Protein AF-A0A973ZAW5-F1 (afdb_monomer_lite)

pLDDT: mean 88.22, std 13.91, range [48.22, 98.62]

Radius of gyration: 17.39 Å; chains: 1; bounding box: 37×25×49 Å

Sequence (132 aa):
LMGYPVLVSGDGSCLKLNVGLPYGLSPATTQWLGTVATHLAKEMGNAVTDAKAKGIDAKFANPIAKFNGKGICGDPESIHGIVTDLVNSDKPAVDFPLLKDYGLSAQSFHPKIAGARLYADVLEASLNGWAP

Foldseek 3Di:
DEADALQDAAQFPVQADPPVDRDGGGSVNSVVSNVVRVVRLVVQQVVQVVCVVVVHDDWYQYLHVLCHQQHHVRVVPFAAAFDQDEDPVCPVVDDDPVPVPTRGHPSHSGTDPNNVVSSVVSVCVRCVPPDD

Secondary structure (DSSP, 8-state):
-B----SBSTT-GGG---SSS--S--HHHHHHHHHHHHHHHHHHHHHHHHHHHTT-----B--TTTTTTTSBT-TT--B-----S--GGG-S----TTSTT-PPPTTTTSB-HHHHHHHHHHHHHHHTT---

Structure (mmCIF, N/CA/C/O backbone):
data_AF-A0A973ZAW5-F1
#
_entry.id   AF-A0A973ZAW5-F1
#
loop_
_atom_site.group_PDB
_atom_site.id
_atom_site.type_symbol
_atom_site.label_atom_id
_atom_site.label_alt_id
_atom_site.label_comp_id
_atom_site.label_asym_id
_atom_site.label_entity_id
_atom_site.label_seq_id
_atom_site.pdbx_PDB_ins_code
_atom_site.Cartn_x
_atom_site.Cartn_y
_atom_site.Cartn_z
_atom_site.occupancy
_atom_site.B_iso_or_equiv
_atom_site.auth_seq_id
_atom_site.auth_comp_id
_atom_site.auth_asym_id
_atom_site.auth_atom_id
_atom_site.pdbx_PDB_model_num
ATOM 1 N N . LEU A 1 1 ? -11.762 0.251 8.066 1.00 96.38 1 LEU A N 1
ATOM 2 C CA . LEU A 1 1 ? -10.996 0.996 7.041 1.00 96.38 1 LEU A CA 1
ATOM 3 C C . LEU A 1 1 ? -9.770 0.184 6.641 1.00 96.38 1 LEU A C 1
ATOM 5 O O . LEU A 1 1 ? -8.953 -0.102 7.508 1.00 96.38 1 LEU A O 1
ATOM 9 N N . MET A 1 2 ? -9.660 -0.214 5.373 1.00 98.06 2 MET A N 1
ATOM 10 C CA . MET A 1 2 ? -8.470 -0.894 4.844 1.00 98.06 2 MET A CA 1
ATOM 11 C C . MET A 1 2 ? -7.453 0.140 4.357 1.00 98.06 2 MET A C 1
ATOM 13 O O . MET A 1 2 ? -7.842 1.068 3.655 1.00 98.06 2 MET A O 1
ATOM 17 N N . GLY A 1 3 ? -6.189 -0.000 4.758 1.00 97.44 3 GLY A N 1
ATOM 18 C CA . GLY A 1 3 ? -5.083 0.857 4.327 1.00 97.44 3 GLY A CA 1
ATOM 19 C C . GLY A 1 3 ? -4.489 0.460 2.977 1.00 97.44 3 GLY A C 1
ATOM 20 O O . GLY A 1 3 ? -4.963 -0.466 2.326 1.00 97.44 3 GLY A O 1
ATOM 21 N N . TYR A 1 4 ? -3.400 1.130 2.599 1.00 96.44 4 TYR A N 1
ATOM 22 C CA . TYR A 1 4 ? -2.615 0.833 1.398 1.00 96.44 4 TYR A CA 1
ATOM 23 C C . TYR A 1 4 ? -1.206 0.351 1.777 1.00 96.44 4 TYR A C 1
ATOM 25 O O . TYR A 1 4 ? -0.639 0.845 2.755 1.00 96.44 4 TYR A O 1
ATOM 33 N N . PRO A 1 5 ? -0.627 -0.617 1.048 1.00 97.31 5 PRO A N 1
ATOM 34 C CA . PRO A 1 5 ? 0.740 -1.058 1.251 1.00 97.31 5 PRO A CA 1
ATOM 35 C C . PRO A 1 5 ? 1.724 -0.068 0.623 1.00 97.31 5 PRO A C 1
ATOM 37 O O . PRO A 1 5 ? 1.355 0.802 -0.166 1.00 97.31 5 PRO A O 1
ATOM 40 N N . VAL A 1 6 ? 3.010 -0.253 0.915 1.00 96.81 6 VAL A N 1
ATOM 41 C CA . VAL A 1 6 ? 4.065 0.329 0.082 1.00 96.81 6 VAL A CA 1
ATOM 42 C C . VAL A 1 6 ? 4.019 -0.373 -1.277 1.00 96.81 6 VAL A C 1
ATOM 44 O O . VAL A 1 6 ? 4.159 -1.593 -1.347 1.00 96.81 6 VAL A O 1
ATOM 47 N N . LEU A 1 7 ? 3.771 0.391 -2.345 1.00 94.88 7 LEU A N 1
ATOM 48 C CA . LEU A 1 7 ? 3.494 -0.173 -3.668 1.00 94.88 7 LEU A CA 1
ATOM 49 C C . LEU A 1 7 ? 4.703 -0.869 -4.288 1.00 94.88 7 LEU A C 1
ATOM 51 O O . LEU A 1 7 ? 4.5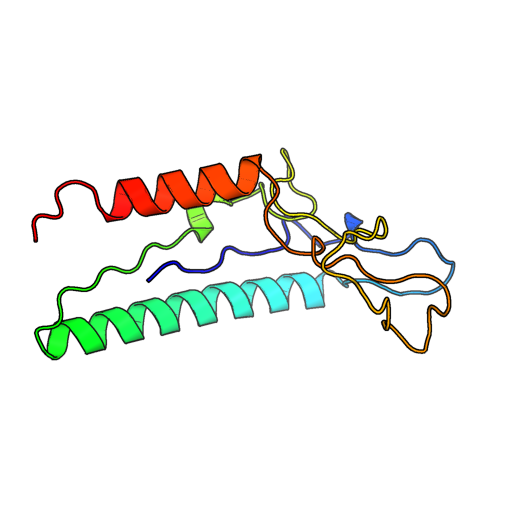35 -1.916 -4.897 1.00 94.88 7 LEU A O 1
ATOM 55 N N . VAL A 1 8 ? 5.901 -0.304 -4.148 1.00 95.88 8 VAL A N 1
ATOM 56 C CA . VAL A 1 8 ? 7.114 -0.787 -4.819 1.00 95.88 8 VAL A CA 1
ATOM 57 C C . VAL A 1 8 ? 8.046 -1.437 -3.804 1.00 95.88 8 VAL A C 1
ATOM 59 O O . VAL A 1 8 ? 8.381 -0.844 -2.782 1.00 95.88 8 VAL A O 1
ATOM 62 N N . SER A 1 9 ? 8.471 -2.659 -4.099 1.00 94.69 9 SER A N 1
ATOM 63 C CA . SER A 1 9 ? 9.537 -3.352 -3.381 1.00 94.69 9 SER A CA 1
ATOM 64 C C . SER A 1 9 ? 10.884 -2.965 -3.994 1.00 94.69 9 SER A C 1
ATOM 66 O O . SER A 1 9 ? 11.049 -2.984 -5.212 1.00 94.69 9 SER A O 1
ATOM 68 N N . GLY A 1 10 ? 11.857 -2.603 -3.158 1.00 89.00 10 GLY A N 1
ATOM 69 C CA . GLY A 1 10 ? 13.184 -2.193 -3.627 1.00 89.00 10 GLY A CA 1
ATOM 70 C C . GLY A 1 10 ? 13.211 -0.788 -4.239 1.00 89.00 10 GLY A C 1
ATOM 71 O O . GLY A 1 10 ? 12.549 0.124 -3.751 1.00 89.00 10 GLY A O 1
ATOM 72 N N . ASP A 1 11 ? 14.020 -0.602 -5.285 1.00 88.38 11 ASP A N 1
ATOM 73 C CA . ASP A 1 11 ? 14.312 0.709 -5.884 1.00 88.38 11 ASP A CA 1
ATOM 74 C C . ASP A 1 11 ? 13.411 1.079 -7.077 1.00 88.38 11 ASP A C 1
ATOM 76 O O . ASP A 1 11 ? 13.516 2.183 -7.616 1.00 88.38 11 ASP A O 1
ATOM 80 N N . GLY A 1 12 ? 12.502 0.185 -7.481 1.00 87.38 12 GLY A N 1
ATOM 81 C CA . GLY A 1 12 ? 11.601 0.395 -8.617 1.00 87.38 12 GLY A CA 1
ATOM 82 C C . GLY A 1 12 ? 12.264 0.239 -9.985 1.00 87.38 12 GLY A C 1
ATOM 83 O O . GLY A 1 12 ? 11.677 0.628 -10.993 1.00 87.38 12 GLY A O 1
ATOM 84 N N . SER A 1 13 ? 13.465 -0.343 -10.053 1.00 85.25 13 SER A N 1
ATOM 85 C CA . SER A 1 13 ? 14.181 -0.588 -11.312 1.00 85.25 13 SER A CA 1
ATOM 86 C C . SER A 1 13 ? 13.380 -1.399 -12.335 1.00 85.25 13 SER A C 1
ATOM 88 O O . SER A 1 13 ? 13.527 -1.144 -13.530 1.00 85.25 13 SER A O 1
ATOM 90 N N . CYS A 1 14 ? 12.485 -2.295 -11.899 1.00 86.25 14 CYS A N 1
ATOM 91 C CA . CYS A 1 14 ? 11.625 -3.066 -12.805 1.00 86.25 14 CYS A CA 1
ATOM 92 C C . CYS A 1 14 ? 10.566 -2.218 -13.538 1.00 86.25 14 CYS A C 1
ATOM 94 O O . CYS A 1 14 ? 10.002 -2.668 -14.530 1.00 86.25 14 CYS A O 1
ATOM 96 N N . LEU A 1 15 ? 10.307 -0.988 -13.078 1.00 86.25 15 LEU A N 1
ATOM 97 C CA . LEU A 1 15 ? 9.363 -0.043 -13.689 1.00 86.25 15 LEU A CA 1
ATOM 98 C C . LEU A 1 15 ? 10.032 0.920 -14.682 1.00 86.25 15 LEU A C 1
ATOM 100 O O . LEU A 1 15 ? 9.394 1.860 -15.159 1.00 86.25 15 LEU A O 1
ATOM 104 N N . LYS A 1 16 ? 11.321 0.730 -14.978 1.00 80.88 16 LYS A N 1
ATOM 105 C CA . LYS A 1 16 ? 12.018 1.505 -16.008 1.00 80.88 16 LYS A CA 1
ATOM 106 C C . LYS A 1 16 ? 11.624 0.983 -17.386 1.00 80.88 16 LYS A C 1
ATOM 108 O O . LYS A 1 16 ? 11.788 -0.198 -17.682 1.00 80.88 16 LYS A O 1
ATOM 113 N N . LEU A 1 17 ? 11.123 1.871 -18.239 1.00 71.25 17 LEU A N 1
ATOM 114 C CA . LEU A 1 17 ? 10.790 1.534 -19.617 1.00 71.25 17 LEU A CA 1
ATOM 115 C C . LEU A 1 17 ? 12.073 1.541 -20.457 1.00 71.25 17 LEU A C 1
ATOM 117 O O . LEU A 1 17 ? 12.711 2.579 -20.624 1.00 71.25 17 LEU A O 1
ATOM 121 N N . ASN A 1 18 ? 12.442 0.391 -21.026 1.00 59.00 18 ASN A N 1
ATOM 122 C CA . ASN A 1 18 ? 13.606 0.242 -21.910 1.00 59.00 18 ASN A CA 1
ATOM 123 C C . ASN A 1 18 ? 13.324 0.759 -23.335 1.00 59.00 18 ASN A C 1
ATOM 125 O O . ASN A 1 18 ? 13.538 0.057 -24.318 1.00 59.00 18 ASN A O 1
ATOM 129 N N . VAL A 1 19 ? 12.835 1.994 -23.458 1.00 56.56 19 VAL A N 1
ATOM 130 C CA . VAL A 1 19 ? 12.516 2.642 -24.747 1.00 56.56 19 VAL A CA 1
ATOM 131 C C . VAL A 1 19 ? 13.547 3.706 -25.143 1.00 56.56 19 VAL A C 1
ATOM 133 O O . VAL A 1 19 ? 13.230 4.664 -25.839 1.00 56.56 19 VAL A O 1
ATOM 136 N N . GLY A 1 20 ? 14.794 3.578 -24.672 1.00 48.22 20 GLY A N 1
ATOM 137 C CA . GLY A 1 20 ? 15.876 4.524 -24.989 1.00 48.22 20 GLY A CA 1
ATOM 138 C C . GLY A 1 20 ? 15.699 5.929 -24.393 1.00 48.22 20 GLY A C 1
ATOM 139 O O . GLY A 1 20 ? 16.469 6.831 -24.712 1.00 48.22 20 GLY A O 1
ATOM 140 N N . LEU A 1 21 ? 14.709 6.117 -23.517 1.00 51.72 21 LEU A N 1
ATOM 141 C CA . LEU A 1 21 ? 14.396 7.363 -22.817 1.00 51.72 21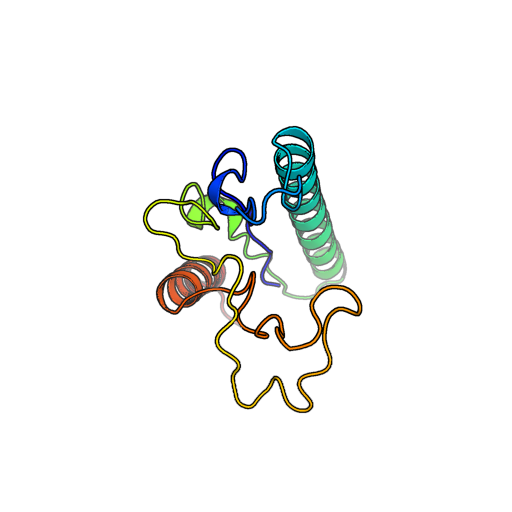 LEU A CA 1
ATOM 142 C C . LEU A 1 21 ? 14.300 7.075 -21.308 1.00 51.72 21 LEU A C 1
ATOM 144 O O . LEU A 1 21 ? 13.892 5.975 -20.936 1.00 51.72 21 LEU A O 1
ATOM 148 N N . PRO A 1 22 ? 14.664 8.019 -20.419 1.00 60.56 22 PRO A N 1
ATOM 149 C CA . PRO A 1 22 ? 14.708 7.798 -18.970 1.00 60.56 22 PRO A CA 1
ATOM 150 C C . PRO A 1 22 ? 13.305 7.818 -18.324 1.00 60.56 22 PRO A C 1
ATOM 152 O O . PRO A 1 22 ? 13.085 8.505 -17.329 1.00 60.56 22 PRO A O 1
ATOM 155 N N . TYR A 1 23 ? 12.336 7.097 -18.891 1.00 70.19 23 TYR A N 1
ATOM 156 C CA . TYR A 1 23 ? 10.979 7.003 -18.355 1.00 70.19 23 TYR A CA 1
ATOM 157 C C . TYR A 1 23 ? 10.866 5.865 -17.336 1.00 70.19 23 TYR A C 1
ATOM 159 O O . TYR A 1 23 ? 11.267 4.730 -17.592 1.00 70.19 23 TYR A O 1
ATOM 167 N N . GLY A 1 24 ? 10.309 6.177 -16.167 1.00 75.69 24 GLY A N 1
ATOM 168 C CA . GLY A 1 24 ? 10.136 5.244 -15.055 1.00 75.69 24 GLY A CA 1
ATOM 169 C C . GLY A 1 24 ? 10.424 5.906 -13.710 1.00 75.69 24 GLY A C 1
ATOM 170 O O . GLY A 1 24 ? 10.579 7.126 -13.621 1.00 75.69 24 GLY A O 1
ATOM 171 N N . LEU A 1 25 ? 10.502 5.101 -12.650 1.00 83.62 25 LEU A N 1
ATOM 172 C CA . LEU A 1 25 ? 10.820 5.592 -11.310 1.00 83.62 25 LEU A CA 1
ATOM 173 C C . LEU A 1 25 ? 12.333 5.605 -11.067 1.00 83.62 25 LEU A C 1
ATOM 175 O O . LEU A 1 25 ? 13.041 4.624 -11.309 1.00 83.62 25 LEU A O 1
ATOM 179 N N . SER A 1 26 ? 12.831 6.733 -10.560 1.00 86.94 26 SER A N 1
ATOM 180 C CA . SER A 1 26 ? 14.169 6.798 -9.972 1.00 86.94 26 SER A CA 1
ATOM 181 C C . SER A 1 26 ? 14.156 6.191 -8.561 1.00 86.94 26 SER A C 1
ATOM 183 O O . SER A 1 26 ? 13.114 6.253 -7.903 1.00 86.94 26 SER A O 1
ATOM 185 N N . PRO A 1 27 ? 15.293 5.698 -8.033 1.00 88.25 27 PRO A N 1
ATOM 186 C CA . PRO A 1 27 ? 15.364 5.218 -6.650 1.00 88.25 27 PRO A CA 1
ATOM 187 C C . PRO A 1 27 ? 14.880 6.252 -5.622 1.00 88.25 27 PRO A C 1
ATOM 189 O O . PRO A 1 27 ? 14.171 5.906 -4.680 1.00 88.25 27 PRO A O 1
ATOM 192 N N . ALA A 1 28 ? 15.194 7.535 -5.837 1.00 90.38 28 ALA A N 1
ATOM 193 C CA . ALA A 1 28 ? 14.743 8.624 -4.972 1.00 90.38 28 ALA A CA 1
ATOM 194 C C . ALA A 1 28 ? 13.216 8.811 -5.025 1.00 90.38 28 ALA A C 1
ATOM 196 O O . ALA A 1 28 ? 12.575 8.978 -3.989 1.00 90.38 28 ALA A O 1
ATOM 197 N N . THR A 1 29 ? 12.618 8.735 -6.218 1.00 90.75 29 THR A N 1
ATOM 198 C CA . THR A 1 29 ? 11.158 8.793 -6.386 1.00 90.75 29 THR A CA 1
ATOM 199 C C . THR A 1 29 ? 10.484 7.584 -5.742 1.00 90.75 29 THR A C 1
ATOM 201 O O . THR A 1 29 ? 9.477 7.749 -5.062 1.00 90.75 29 THR A O 1
ATOM 204 N N . THR A 1 30 ? 11.051 6.385 -5.897 1.00 92.50 30 THR A N 1
ATOM 205 C CA . THR A 1 30 ? 10.550 5.163 -5.253 1.00 92.50 30 THR A CA 1
ATOM 206 C C . THR A 1 30 ? 10.583 5.281 -3.731 1.00 92.50 30 THR A C 1
ATOM 208 O O . THR A 1 30 ? 9.591 4.986 -3.064 1.00 92.50 30 THR A O 1
ATOM 211 N N . GLN A 1 31 ? 11.687 5.782 -3.170 1.00 93.06 31 GLN A N 1
ATOM 212 C CA . GLN A 1 31 ? 11.804 6.018 -1.732 1.00 93.06 31 GLN A CA 1
ATOM 213 C C . GLN A 1 31 ? 10.767 7.037 -1.245 1.00 93.06 31 GLN A C 1
ATOM 215 O O . GLN A 1 31 ? 10.102 6.798 -0.237 1.00 93.06 31 GLN A O 1
ATOM 220 N N . TRP A 1 32 ? 10.591 8.142 -1.973 1.00 95.06 32 TRP A N 1
ATOM 221 C CA . TRP A 1 32 ? 9.568 9.141 -1.667 1.00 95.06 32 TRP A CA 1
ATOM 222 C C . TRP A 1 32 ? 8.144 8.563 -1.732 1.00 95.06 32 TRP A C 1
ATOM 224 O O . TRP A 1 32 ? 7.359 8.779 -0.815 1.00 95.06 32 TRP A O 1
ATOM 234 N N . LEU A 1 33 ? 7.808 7.749 -2.736 1.00 94.69 33 LEU A N 1
ATOM 235 C CA . LEU A 1 33 ? 6.508 7.062 -2.790 1.00 94.69 33 LEU A CA 1
ATOM 236 C C . LEU A 1 33 ? 6.288 6.149 -1.571 1.00 94.69 33 LEU A C 1
ATOM 238 O O . LEU A 1 33 ? 5.177 6.071 -1.043 1.00 94.69 33 LEU A O 1
ATOM 242 N N . GLY A 1 34 ? 7.348 5.507 -1.073 1.00 95.19 34 GLY A N 1
ATOM 243 C CA . GLY A 1 34 ? 7.308 4.753 0.181 1.00 95.19 34 GLY A CA 1
AT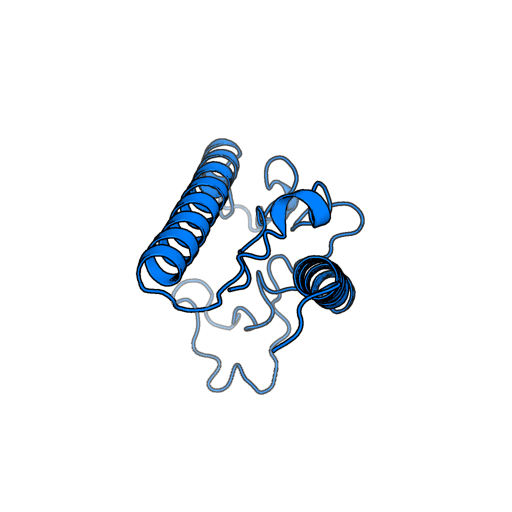OM 244 C C . GLY A 1 34 ? 6.965 5.619 1.400 1.00 95.19 34 GLY A C 1
ATOM 245 O O . GLY A 1 34 ? 6.187 5.195 2.263 1.00 95.19 34 GLY A O 1
ATOM 246 N N . THR A 1 35 ? 7.472 6.856 1.473 1.00 96.06 35 THR A N 1
ATOM 247 C CA . THR A 1 35 ? 7.116 7.776 2.569 1.00 96.06 35 THR A CA 1
ATOM 248 C C . THR A 1 35 ? 5.674 8.265 2.455 1.00 96.06 35 THR A C 1
ATOM 250 O O . THR A 1 35 ? 4.984 8.352 3.468 1.00 96.06 35 THR A O 1
ATOM 253 N N . VAL A 1 36 ? 5.171 8.485 1.237 1.00 96.75 36 VAL A N 1
ATOM 254 C CA . VAL A 1 36 ? 3.757 8.820 1.002 1.00 96.75 36 VAL A CA 1
ATOM 255 C C . VAL A 1 36 ? 2.839 7.693 1.486 1.00 96.75 36 VAL A C 1
ATOM 257 O O . VAL A 1 36 ? 1.865 7.966 2.184 1.00 96.75 36 VAL A O 1
ATOM 260 N N . ALA A 1 37 ? 3.165 6.430 1.196 1.00 96.06 37 ALA A N 1
ATOM 261 C CA . ALA A 1 37 ? 2.367 5.285 1.645 1.00 96.06 37 ALA A CA 1
ATOM 262 C C . ALA A 1 37 ? 2.307 5.172 3.180 1.00 96.06 37 ALA A C 1
ATOM 264 O O . ALA A 1 37 ? 1.238 4.956 3.754 1.00 96.06 37 ALA A O 1
ATOM 265 N N . THR A 1 38 ? 3.441 5.360 3.861 1.00 96.81 38 THR A N 1
ATOM 266 C CA . THR A 1 38 ? 3.487 5.316 5.334 1.00 96.81 38 THR A CA 1
ATOM 267 C C . THR A 1 38 ? 2.783 6.513 5.975 1.00 96.81 38 THR A C 1
ATOM 269 O O . THR A 1 38 ? 2.088 6.341 6.979 1.00 96.81 38 THR A O 1
ATOM 272 N N . HIS A 1 39 ? 2.886 7.705 5.378 1.00 98.19 39 HIS A N 1
ATOM 273 C CA . HIS A 1 39 ? 2.129 8.879 5.808 1.00 98.19 39 HIS A CA 1
ATOM 274 C C . HIS A 1 39 ? 0.618 8.668 5.640 1.00 98.19 39 HIS A C 1
ATOM 276 O O . HIS A 1 39 ? -0.133 8.867 6.591 1.00 98.19 39 HIS A O 1
ATOM 282 N N . LEU A 1 40 ? 0.171 8.170 4.483 1.00 98.00 40 LEU A N 1
ATOM 283 C CA . LEU A 1 40 ? -1.238 7.860 4.240 1.00 98.00 40 LEU A CA 1
ATOM 284 C C . LEU A 1 40 ? -1.775 6.833 5.246 1.00 98.00 40 LEU A C 1
ATOM 286 O O . LEU A 1 40 ? -2.842 7.036 5.821 1.00 98.00 40 LEU A O 1
ATOM 290 N N . ALA A 1 41 ? -1.028 5.758 5.515 1.00 98.12 41 ALA A N 1
ATOM 291 C CA . ALA A 1 41 ? -1.431 4.762 6.505 1.00 98.12 41 ALA A CA 1
ATOM 292 C C . ALA A 1 41 ? -1.585 5.364 7.912 1.00 98.12 41 ALA A C 1
ATOM 294 O O . ALA A 1 41 ? -2.518 5.003 8.633 1.00 98.12 41 ALA A O 1
ATOM 295 N N . LYS A 1 42 ? -0.710 6.305 8.291 1.00 98.44 42 LYS A N 1
ATOM 296 C CA . LYS A 1 42 ? -0.827 7.045 9.552 1.00 98.44 42 LYS A CA 1
ATOM 297 C C . LYS A 1 42 ? -2.125 7.852 9.598 1.00 98.44 42 LYS A C 1
ATOM 299 O O . LYS A 1 42 ? -2.886 7.699 10.548 1.00 98.44 42 LYS A O 1
ATOM 304 N N . GLU A 1 43 ? -2.409 8.649 8.572 1.00 98.62 43 GLU A N 1
ATOM 305 C CA . GLU A 1 43 ? -3.611 9.493 8.555 1.00 98.62 43 GLU A CA 1
ATOM 306 C C . GLU A 1 43 ? -4.910 8.673 8.501 1.00 98.62 43 GLU A C 1
ATOM 308 O O . GLU A 1 43 ? -5.889 9.007 9.166 1.00 98.62 43 GLU A O 1
ATOM 313 N N . MET A 1 44 ? -4.914 7.530 7.810 1.00 98.62 44 MET A N 1
ATOM 314 C CA . MET A 1 44 ? -6.043 6.591 7.841 1.00 98.62 44 MET A CA 1
ATOM 315 C C . MET A 1 44 ? -6.258 5.983 9.237 1.00 98.62 44 MET A C 1
ATOM 317 O O . MET A 1 44 ? -7.398 5.831 9.682 1.00 98.62 44 MET A O 1
ATOM 321 N N . GLY A 1 45 ? -5.177 5.659 9.953 1.00 98.50 45 GLY A N 1
ATOM 322 C CA . GLY A 1 45 ? -5.241 5.227 11.350 1.00 98.50 45 GLY A CA 1
ATOM 323 C C . GLY A 1 45 ? -5.767 6.320 12.289 1.00 98.50 45 GLY A C 1
ATOM 324 O O . GLY A 1 45 ? -6.597 6.036 13.159 1.00 98.50 45 GLY A O 1
ATOM 325 N N . ASN A 1 46 ? -5.349 7.572 12.077 1.00 98.62 46 ASN A N 1
ATOM 326 C CA . ASN A 1 46 ? -5.853 8.733 12.817 1.00 98.62 46 ASN A CA 1
ATOM 327 C C . ASN A 1 46 ? -7.360 8.912 12.591 1.00 98.62 46 ASN A C 1
ATOM 329 O O . ASN A 1 46 ? -8.108 9.016 13.556 1.00 98.62 46 ASN A O 1
ATOM 333 N N . ALA A 1 47 ? -7.829 8.820 11.344 1.00 98.62 47 ALA A N 1
ATOM 334 C CA . ALA A 1 47 ? -9.252 8.933 11.024 1.00 98.62 47 ALA A CA 1
ATOM 335 C C . ALA A 1 47 ? -10.113 7.870 11.734 1.00 98.62 47 ALA A C 1
ATOM 337 O O . ALA A 1 47 ? -11.212 8.163 12.207 1.00 98.62 47 ALA A O 1
ATOM 338 N N . VAL A 1 48 ? -9.616 6.632 11.857 1.00 98.25 48 VAL A N 1
ATOM 339 C CA . VAL A 1 48 ? -10.290 5.596 12.660 1.00 98.25 48 VAL A CA 1
ATOM 340 C C . VAL A 1 48 ? -10.273 5.950 14.145 1.00 98.25 48 VAL A C 1
ATOM 342 O O . VAL A 1 48 ? -11.281 5.762 14.821 1.00 98.25 48 VAL A O 1
ATOM 345 N N . THR A 1 49 ? -9.163 6.476 14.660 1.00 98.38 49 THR A N 1
ATOM 346 C CA . THR A 1 49 ? -9.064 6.925 16.058 1.00 98.38 49 THR A CA 1
ATOM 347 C C . THR A 1 49 ? -10.086 8.024 16.362 1.00 98.38 49 THR A C 1
ATOM 349 O O . THR A 1 49 ? -10.810 7.924 17.353 1.00 98.38 49 THR A O 1
ATOM 352 N N . ASP A 1 50 ? -10.228 9.005 15.470 1.00 98.56 50 ASP A N 1
ATOM 353 C CA . ASP A 1 50 ? -11.214 10.083 15.588 1.00 98.56 50 ASP A CA 1
ATOM 354 C C . ASP A 1 50 ? -12.655 9.562 15.540 1.00 98.56 50 ASP A C 1
ATOM 356 O O . ASP A 1 50 ? -13.520 10.034 16.282 1.00 98.56 50 ASP A O 1
ATOM 360 N N . ALA A 1 51 ? -12.933 8.567 14.690 1.00 98.31 51 ALA A N 1
ATOM 361 C CA . ALA A 1 51 ? -14.238 7.914 14.642 1.00 98.31 51 ALA A CA 1
ATOM 362 C C . ALA A 1 51 ? -14.560 7.218 15.976 1.00 98.31 51 ALA A C 1
ATOM 364 O O . ALA A 1 51 ? -15.644 7.412 16.532 1.00 98.31 51 ALA A O 1
ATOM 365 N N . LYS A 1 52 ? -13.594 6.488 16.544 1.00 97.31 52 LYS A N 1
ATOM 366 C CA . LYS A 1 52 ? -13.750 5.819 17.845 1.00 97.31 52 LYS A CA 1
ATOM 367 C C . LYS A 1 52 ? -13.964 6.810 18.985 1.00 97.31 52 LYS A C 1
ATOM 369 O O . LYS A 1 52 ? -14.789 6.553 19.857 1.00 97.31 52 LYS A O 1
ATOM 374 N N . ALA A 1 53 ? -13.299 7.966 18.954 1.00 98.19 53 ALA A N 1
ATOM 375 C CA . ALA A 1 53 ? -13.521 9.040 19.925 1.00 98.19 53 ALA A CA 1
ATOM 376 C C . ALA A 1 53 ? -14.959 9.599 19.889 1.00 98.19 53 ALA A C 1
ATOM 378 O O . ALA A 1 53 ? -15.434 10.144 20.882 1.00 98.19 53 ALA A O 1
ATOM 379 N N . LYS A 1 54 ? -15.674 9.423 18.770 1.00 98.19 54 LYS A N 1
ATOM 380 C CA . LYS A 1 54 ? -17.095 9.772 18.601 1.00 98.19 54 LYS A CA 1
ATOM 381 C C . LYS A 1 54 ? -18.049 8.606 18.895 1.00 98.19 54 LYS A C 1
ATOM 383 O O . LYS A 1 54 ? -19.229 8.695 18.571 1.00 98.19 54 LYS A O 1
ATOM 388 N N . GLY A 1 55 ? -17.552 7.512 19.475 1.00 97.56 55 GLY A N 1
ATOM 389 C CA . GLY A 1 55 ? -18.345 6.317 19.773 1.00 97.56 55 GLY A CA 1
ATOM 390 C C . GLY A 1 55 ? -18.668 5.450 18.554 1.00 97.56 55 GLY A C 1
ATOM 391 O O . GLY A 1 55 ? -19.510 4.564 18.656 1.00 97.56 55 GLY A O 1
ATOM 392 N N . ILE A 1 56 ? -18.025 5.685 17.404 1.00 96.88 56 ILE A N 1
ATOM 393 C CA . ILE A 1 56 ? -18.200 4.851 16.210 1.00 96.88 56 ILE A CA 1
ATOM 394 C C . ILE A 1 56 ? -17.283 3.639 16.328 1.00 96.88 56 ILE A C 1
ATOM 396 O O . ILE A 1 56 ? -16.067 3.778 16.480 1.00 96.88 56 ILE A O 1
ATOM 400 N N . ASP A 1 57 ? -17.856 2.447 16.204 1.00 95.44 57 ASP A N 1
ATOM 401 C CA . ASP A 1 57 ? -17.069 1.225 16.172 1.00 95.44 57 ASP A CA 1
ATOM 402 C C . ASP A 1 57 ? -16.345 1.080 14.825 1.00 95.44 57 ASP A C 1
ATOM 404 O O . ASP A 1 57 ? -16.939 0.811 13.779 1.00 95.44 57 ASP A O 1
ATOM 408 N N . ALA A 1 58 ? -15.038 1.327 14.842 1.00 95.62 58 ALA A N 1
ATOM 409 C CA . ALA A 1 58 ? -14.195 1.313 13.660 1.00 95.62 58 ALA A CA 1
ATOM 410 C C . ALA A 1 58 ? -12.828 0.683 13.953 1.00 95.62 58 ALA A C 1
ATOM 412 O O . ALA A 1 58 ? -12.233 0.862 15.020 1.00 95.62 58 ALA A O 1
ATOM 413 N N . LYS A 1 59 ? -12.284 -0.010 12.946 1.00 96.19 59 LYS A N 1
ATOM 414 C CA . LYS A 1 59 ? -10.923 -0.562 12.950 1.00 96.19 59 LYS A CA 1
ATOM 415 C C . LYS A 1 59 ? -10.146 -0.147 11.705 1.00 96.19 59 LYS A C 1
ATOM 417 O O . LYS A 1 59 ? -10.710 -0.039 10.610 1.00 96.19 59 LYS A O 1
ATOM 422 N N . PHE A 1 60 ? -8.843 0.055 11.875 1.00 97.69 60 PHE A N 1
ATOM 423 C CA . PHE A 1 60 ? -7.898 0.257 10.783 1.00 97.69 60 PHE A CA 1
ATOM 424 C C . PHE A 1 60 ? -7.152 -1.050 10.520 1.00 97.69 60 PHE A C 1
ATOM 426 O O . PHE A 1 60 ? -6.574 -1.625 11.438 1.00 97.69 60 PHE A O 1
ATOM 433 N N . ALA A 1 61 ? -7.179 -1.506 9.273 1.00 98.25 61 ALA A N 1
ATOM 434 C CA . ALA A 1 61 ? -6.494 -2.703 8.816 1.00 98.25 61 ALA A CA 1
ATOM 435 C C . ALA A 1 61 ? -5.293 -2.262 7.968 1.00 98.25 61 ALA A C 1
ATOM 437 O O . ALA A 1 61 ? -5.471 -1.768 6.857 1.00 98.25 61 ALA A O 1
ATOM 438 N N . ASN A 1 62 ? -4.077 -2.365 8.514 1.00 98.06 62 ASN A N 1
ATOM 439 C CA . ASN A 1 62 ? -2.859 -1.880 7.858 1.00 98.06 62 ASN A CA 1
ATOM 440 C C . ASN A 1 62 ? -2.160 -3.010 7.077 1.00 98.06 62 ASN A C 1
ATOM 442 O O . ASN A 1 62 ? -1.605 -3.916 7.704 1.00 98.06 62 ASN A O 1
ATOM 446 N N . PRO A 1 63 ? -2.121 -2.965 5.733 1.00 98.19 63 PRO A N 1
ATOM 447 C CA . PRO A 1 63 ? -1.544 -4.042 4.935 1.00 98.19 63 PRO A CA 1
ATOM 448 C C . PRO A 1 63 ? -0.022 -3.954 4.758 1.00 98.19 63 PRO A C 1
ATOM 450 O O . PRO A 1 63 ? 0.562 -4.910 4.249 1.00 98.19 63 PRO A O 1
ATOM 453 N N . ILE A 1 64 ? 0.643 -2.860 5.164 1.00 97.88 64 ILE A N 1
ATOM 454 C CA . ILE A 1 64 ? 2.071 -2.616 4.868 1.00 97.88 64 ILE A CA 1
ATOM 455 C C . ILE A 1 64 ? 2.949 -3.812 5.253 1.00 97.88 64 ILE A C 1
ATOM 457 O O . ILE A 1 64 ? 3.732 -4.289 4.435 1.00 97.88 64 ILE A O 1
ATOM 461 N N . ALA A 1 65 ? 2.788 -4.340 6.469 1.00 97.38 65 ALA A N 1
ATOM 462 C CA . ALA A 1 65 ? 3.602 -5.457 6.945 1.00 97.38 65 ALA A CA 1
ATOM 463 C C . ALA A 1 65 ? 3.383 -6.739 6.124 1.00 97.38 65 ALA A C 1
ATOM 465 O O . ALA A 1 65 ? 4.333 -7.464 5.836 1.00 97.38 65 ALA A O 1
ATOM 466 N N . LYS A 1 66 ? 2.139 -7.007 5.707 1.00 97.81 66 LYS A N 1
ATOM 467 C CA . LYS A 1 66 ? 1.781 -8.210 4.944 1.00 97.81 66 LYS A CA 1
ATOM 468 C C . LYS A 1 66 ? 2.313 -8.167 3.506 1.00 97.81 66 LYS A C 1
ATOM 470 O O . LYS A 1 66 ? 2.605 -9.212 2.930 1.00 97.81 66 LYS A O 1
ATOM 475 N N . PHE A 1 67 ? 2.468 -6.966 2.952 1.00 98.06 67 PHE A N 1
ATOM 476 C CA . PHE A 1 67 ? 3.001 -6.728 1.610 1.00 98.06 67 PHE A CA 1
ATOM 477 C C . PHE A 1 67 ? 4.519 -6.514 1.561 1.00 98.06 67 PHE A C 1
ATOM 479 O O . PHE A 1 67 ? 5.054 -6.302 0.474 1.00 98.06 67 PHE A O 1
ATOM 486 N N . ASN A 1 68 ? 5.232 -6.571 2.690 1.00 96.88 68 ASN A N 1
ATOM 487 C CA . ASN A 1 68 ? 6.673 -6.328 2.705 1.00 96.88 68 ASN A CA 1
ATOM 488 C C . ASN A 1 68 ? 7.418 -7.289 1.757 1.00 96.88 68 ASN A C 1
ATOM 490 O O . ASN A 1 68 ? 7.304 -8.510 1.884 1.00 96.88 68 ASN A O 1
ATOM 494 N N . GLY A 1 69 ? 8.151 -6.729 0.789 1.00 96.75 69 GLY A N 1
ATOM 495 C CA . GLY A 1 69 ? 8.847 -7.478 -0.265 1.00 96.75 69 GLY A CA 1
ATOM 496 C C . GLY A 1 69 ? 7.941 -8.130 -1.321 1.00 96.75 69 GLY A C 1
ATOM 497 O O . GLY A 1 69 ? 8.437 -8.895 -2.142 1.00 96.75 69 GLY A O 1
ATOM 498 N N . LYS A 1 70 ? 6.628 -7.862 -1.302 1.00 97.69 70 LYS A N 1
ATOM 499 C CA . LYS A 1 70 ? 5.609 -8.457 -2.193 1.00 97.69 70 LYS A CA 1
ATOM 500 C C . LYS A 1 70 ? 4.856 -7.424 -3.030 1.00 97.69 70 LYS A C 1
ATOM 502 O O . LYS A 1 70 ? 3.886 -7.765 -3.704 1.00 97.69 70 LYS A O 1
ATOM 507 N N . GLY A 1 71 ? 5.262 -6.158 -2.970 1.00 96.62 71 GLY A N 1
ATOM 508 C CA . GLY A 1 71 ? 4.761 -5.120 -3.869 1.00 96.62 71 GLY A CA 1
ATOM 509 C C . GLY A 1 71 ? 5.226 -5.340 -5.314 1.00 96.62 71 GLY A C 1
ATOM 510 O O . GLY A 1 71 ? 5.695 -6.417 -5.679 1.00 96.62 71 GLY A O 1
ATOM 511 N N . ILE A 1 72 ? 5.138 -4.294 -6.125 1.00 95.88 72 ILE A N 1
ATOM 512 C CA . ILE A 1 72 ? 5.726 -4.222 -7.466 1.00 95.88 72 ILE A CA 1
ATOM 513 C C . ILE A 1 72 ? 7.233 -4.469 -7.369 1.00 95.88 72 ILE A C 1
ATOM 515 O O . ILE A 1 72 ? 7.856 -4.002 -6.415 1.00 95.88 72 ILE A O 1
ATOM 519 N N . CYS A 1 73 ? 7.821 -5.192 -8.321 1.00 93.62 73 CYS A N 1
ATOM 520 C CA . CYS A 1 73 ? 9.221 -5.636 -8.267 1.00 93.62 73 CYS A CA 1
ATOM 521 C C . CYS A 1 73 ? 9.558 -6.557 -7.069 1.00 93.62 73 CYS A C 1
ATOM 523 O O . CYS A 1 73 ? 10.733 -6.754 -6.764 1.00 93.62 73 CYS A O 1
ATOM 525 N N . GLY A 1 74 ? 8.559 -7.073 -6.346 1.00 95.44 74 GLY A N 1
ATOM 526 C CA . GLY A 1 74 ? 8.749 -7.981 -5.212 1.00 95.44 74 GLY A CA 1
ATOM 527 C C . GLY A 1 74 ? 8.870 -9.453 -5.616 1.00 95.44 74 GLY A C 1
ATOM 528 O O . GLY A 1 74 ? 8.705 -9.803 -6.784 1.00 95.44 74 GLY A O 1
ATOM 529 N N . ASP A 1 75 ? 9.090 -10.322 -4.626 1.00 94.94 75 ASP A N 1
ATOM 530 C CA . ASP A 1 75 ? 9.121 -11.779 -4.806 1.00 94.94 75 ASP A CA 1
ATOM 531 C C . ASP A 1 75 ? 8.336 -12.517 -3.686 1.00 94.94 75 ASP A C 1
ATOM 533 O O . ASP A 1 75 ? 8.750 -12.533 -2.517 1.00 94.94 75 ASP A O 1
ATOM 537 N N . PRO A 1 76 ? 7.156 -13.100 -3.984 1.00 96.00 76 PRO A N 1
ATOM 538 C CA . PRO A 1 76 ? 6.441 -12.988 -5.253 1.00 96.00 76 PRO A CA 1
ATOM 539 C C . PRO A 1 76 ? 5.856 -11.580 -5.447 1.00 96.00 76 PRO A C 1
ATOM 541 O O . PRO A 1 76 ? 5.302 -10.988 -4.513 1.00 96.00 76 PRO A O 1
ATOM 544 N N . GLU A 1 77 ? 5.894 -11.068 -6.678 1.00 97.00 77 GLU A N 1
ATOM 545 C CA . GLU A 1 77 ? 5.229 -9.812 -7.035 1.00 97.00 77 GLU A CA 1
AT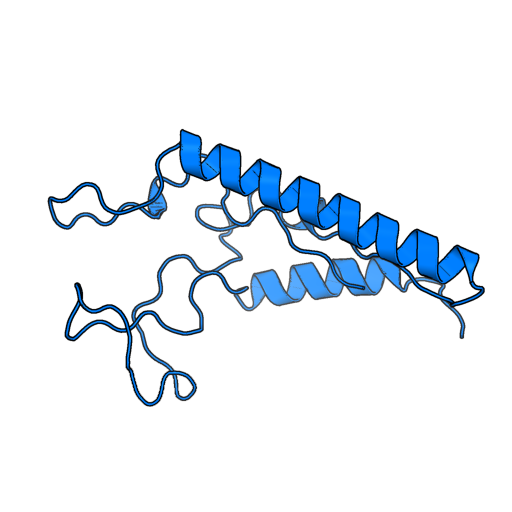OM 546 C C . GLU A 1 77 ? 3.704 -9.977 -6.940 1.00 97.00 77 GLU A C 1
ATOM 548 O O . GLU A 1 77 ? 3.091 -10.669 -7.759 1.00 97.00 77 GLU A O 1
ATOM 553 N N . SER A 1 78 ? 3.087 -9.310 -5.962 1.00 98.06 78 SER A N 1
ATOM 554 C CA . SER A 1 78 ? 1.651 -9.416 -5.656 1.00 98.06 78 SER A CA 1
ATOM 555 C C . SER A 1 78 ? 0.841 -8.178 -6.066 1.00 98.06 78 SER A C 1
ATOM 557 O O . SER A 1 78 ? -0.384 -8.178 -5.936 1.00 98.06 78 SER A O 1
ATOM 559 N N . ILE A 1 79 ? 1.497 -7.141 -6.592 1.00 97.50 79 ILE A N 1
ATOM 560 C CA . ILE A 1 79 ? 0.888 -5.937 -7.178 1.00 97.50 79 ILE A CA 1
ATOM 561 C C . ILE A 1 79 ? 1.384 -5.826 -8.618 1.00 97.50 79 ILE A C 1
ATOM 563 O O . ILE A 1 79 ? 2.565 -6.034 -8.877 1.00 97.50 79 ILE A O 1
ATOM 567 N N . HIS A 1 80 ? 0.493 -5.536 -9.558 1.00 94.44 80 HIS A N 1
ATOM 568 C CA . HIS A 1 80 ? 0.864 -5.305 -10.948 1.00 94.44 80 HIS A CA 1
ATOM 569 C C . HIS A 1 80 ? 1.781 -4.082 -11.079 1.00 94.44 80 HIS A C 1
ATOM 571 O O . HIS A 1 80 ? 1.501 -3.030 -10.508 1.00 94.44 80 HIS A O 1
ATOM 577 N N . GLY A 1 81 ? 2.845 -4.204 -11.875 1.00 90.44 81 GLY A N 1
ATOM 578 C CA . GLY A 1 81 ? 3.586 -3.052 -12.384 1.00 90.44 81 GLY A CA 1
ATOM 579 C C . GLY A 1 81 ? 2.816 -2.331 -13.497 1.00 90.44 81 GLY A C 1
ATOM 580 O O . GLY A 1 81 ? 1.608 -2.114 -13.400 1.00 90.44 81 GLY A O 1
ATOM 581 N N . ILE A 1 82 ? 3.516 -1.982 -14.574 1.00 86.19 82 ILE A N 1
ATOM 582 C CA . ILE A 1 82 ? 2.898 -1.456 -15.796 1.00 86.19 82 ILE A CA 1
ATOM 583 C C . ILE A 1 82 ? 2.279 -2.628 -16.566 1.00 86.19 82 ILE A C 1
ATOM 585 O O . ILE A 1 82 ? 2.987 -3.569 -16.922 1.00 86.19 82 ILE A O 1
ATOM 589 N N . VAL A 1 83 ? 0.972 -2.570 -16.826 1.00 85.94 83 VAL A N 1
ATOM 590 C CA . VAL A 1 83 ? 0.242 -3.558 -17.633 1.00 85.94 83 VAL A CA 1
ATOM 591 C C . VAL A 1 83 ? -0.306 -2.862 -18.870 1.00 85.94 83 VAL A C 1
ATOM 593 O O . VAL A 1 83 ? -1.048 -1.891 -18.756 1.00 85.94 83 VAL A O 1
ATOM 596 N N . THR A 1 84 ? 0.050 -3.358 -20.050 1.00 82.00 84 THR A N 1
ATOM 597 C CA . THR A 1 84 ? -0.407 -2.814 -21.342 1.00 82.00 84 THR A CA 1
ATOM 598 C C . THR A 1 84 ? -1.559 -3.610 -21.950 1.00 82.00 84 THR A C 1
ATOM 600 O O . THR A 1 84 ? -2.216 -3.137 -22.872 1.00 82.00 84 THR A O 1
ATOM 603 N N . ASP A 1 85 ? -1.818 -4.812 -21.433 1.00 84.50 85 ASP A N 1
ATOM 604 C CA . ASP A 1 85 ? -2.936 -5.644 -21.867 1.00 84.50 85 ASP A CA 1
ATOM 605 C C . ASP A 1 85 ? -4.243 -5.077 -21.310 1.00 84.50 85 ASP A C 1
ATOM 607 O O . ASP A 1 85 ? -4.548 -5.207 -20.121 1.00 84.50 85 ASP A O 1
ATOM 611 N N . LEU A 1 86 ? -5.000 -4.415 -22.183 1.00 82.44 86 LEU A N 1
ATOM 612 C CA . LEU A 1 86 ? -6.245 -3.746 -21.826 1.00 82.44 86 LEU A CA 1
ATOM 613 C C . LEU A 1 86 ? -7.361 -4.739 -21.488 1.00 82.44 86 LEU A C 1
ATOM 615 O O . LEU A 1 86 ? -7.485 -5.815 -22.076 1.00 82.44 86 LEU A O 1
ATOM 619 N N . VAL A 1 87 ? -8.236 -4.327 -20.578 1.00 83.44 87 VAL A N 1
ATOM 620 C CA . VAL A 1 87 ? -9.436 -5.052 -20.153 1.00 83.44 87 VAL A CA 1
ATOM 621 C C . VAL A 1 87 ? -10.702 -4.261 -20.484 1.00 83.44 87 VAL A C 1
ATOM 623 O O . VAL A 1 87 ? -10.661 -3.115 -20.922 1.00 83.44 87 VAL A O 1
ATOM 626 N N . ASN A 1 88 ? -11.875 -4.865 -20.277 1.00 85.44 88 ASN A N 1
ATOM 627 C CA . ASN A 1 88 ? -13.156 -4.233 -20.612 1.00 85.44 88 ASN A CA 1
ATOM 628 C C . ASN A 1 88 ? -13.398 -2.888 -19.901 1.00 85.44 88 ASN A C 1
ATOM 630 O O . ASN A 1 88 ? -14.121 -2.061 -20.452 1.00 85.44 88 ASN A O 1
ATOM 634 N N . SER A 1 89 ? -12.808 -2.668 -18.719 1.00 83.31 89 SER A N 1
ATOM 635 C CA . SER A 1 89 ? -12.893 -1.389 -17.997 1.00 83.31 89 SER A CA 1
ATOM 636 C C . SER A 1 89 ? -12.081 -0.266 -18.640 1.00 83.31 89 SER A C 1
ATOM 638 O O . SER A 1 89 ? -12.321 0.892 -18.325 1.00 83.31 89 SER A O 1
ATOM 640 N N . ASP A 1 90 ? -11.172 -0.586 -19.561 1.00 80.69 90 ASP A N 1
ATOM 641 C CA . ASP A 1 90 ? -10.288 0.377 -20.220 1.00 80.69 90 ASP A CA 1
ATOM 642 C C . ASP A 1 90 ? -10.939 0.979 -21.478 1.00 80.69 90 ASP A C 1
ATOM 644 O O . ASP A 1 90 ? -10.245 1.439 -22.376 1.00 80.69 90 ASP A O 1
ATOM 648 N N . LYS A 1 91 ? -12.275 0.925 -21.610 1.00 79.50 91 LYS A N 1
ATOM 649 C CA . LYS A 1 91 ? -13.011 1.454 -22.770 1.00 79.50 91 LYS A CA 1
ATOM 650 C C . LYS A 1 91 ? -13.726 2.773 -22.427 1.00 79.50 91 LYS A C 1
ATOM 652 O O . LYS A 1 91 ? -14.567 2.769 -21.529 1.00 79.50 91 LYS A O 1
ATOM 657 N N . PRO A 1 92 ? -13.506 3.856 -23.201 1.00 72.62 92 PRO A N 1
ATOM 658 C CA . PRO A 1 92 ? -12.560 3.954 -24.315 1.00 72.62 92 PRO A CA 1
ATOM 659 C C . PRO A 1 92 ? -11.107 3.939 -23.821 1.00 72.62 92 PRO A C 1
ATOM 661 O O . PRO A 1 92 ? -10.816 4.484 -22.761 1.00 72.62 92 PRO A O 1
ATOM 664 N N . ALA A 1 93 ? -10.209 3.344 -24.614 1.00 64.38 93 ALA A N 1
ATOM 665 C CA . ALA A 1 93 ? -8.778 3.278 -24.323 1.00 64.38 93 ALA A CA 1
ATOM 666 C C . ALA A 1 93 ? -8.154 4.650 -24.582 1.00 64.38 93 ALA A C 1
ATOM 668 O O . ALA A 1 93 ? -7.509 4.886 -25.600 1.00 64.38 93 ALA A O 1
ATOM 669 N N . VAL A 1 94 ? -8.470 5.610 -23.724 1.00 60.34 94 VAL A N 1
ATOM 670 C CA . VAL A 1 94 ? -7.949 6.967 -23.811 1.00 60.34 94 VAL A CA 1
ATOM 671 C C . VAL A 1 94 ? -6.861 7.035 -22.774 1.00 60.34 94 VAL A C 1
ATOM 673 O O . VAL A 1 94 ? -7.168 7.321 -21.625 1.00 60.34 94 VAL A O 1
ATOM 676 N N . ASP A 1 95 ? -5.609 6.756 -23.136 1.00 56.62 95 ASP A N 1
ATOM 677 C CA . ASP A 1 95 ? -4.567 7.120 -22.191 1.00 56.62 95 ASP A CA 1
ATOM 678 C C . ASP A 1 95 ? -3.186 7.393 -22.770 1.00 56.62 95 ASP A C 1
ATOM 680 O O . ASP A 1 95 ? -2.692 6.720 -23.665 1.00 56.62 95 ASP A O 1
ATOM 684 N N . PHE A 1 96 ? -2.602 8.437 -22.189 1.00 52.22 96 PHE A N 1
ATOM 685 C CA . PHE A 1 96 ? -1.315 9.075 -22.447 1.00 52.22 96 PHE A CA 1
ATOM 686 C C . PHE A 1 96 ? -1.075 9.729 -23.830 1.00 52.22 96 PHE A C 1
ATOM 688 O O . PHE A 1 96 ? -0.794 9.049 -24.818 1.00 52.22 96 PHE A O 1
ATOM 695 N N . PRO A 1 97 ? -1.006 11.083 -23.911 1.00 50.94 97 PRO A N 1
ATOM 696 C CA . PRO A 1 97 ? -0.748 11.804 -25.168 1.00 50.94 97 PRO A CA 1
ATOM 697 C C . PRO A 1 97 ? 0.624 11.505 -25.803 1.00 50.94 97 PRO A C 1
ATOM 699 O O . PRO A 1 97 ? 0.837 11.830 -26.971 1.00 50.94 97 PRO A O 1
ATOM 702 N N . LEU A 1 98 ? 1.538 10.885 -25.048 1.00 54.94 98 LEU A N 1
ATOM 703 C CA . LEU A 1 98 ? 2.896 10.522 -25.465 1.00 54.94 98 LEU A CA 1
ATOM 704 C C . LEU A 1 98 ? 3.030 9.083 -25.982 1.00 54.94 98 LEU A C 1
ATOM 706 O O . LEU A 1 98 ? 4.027 8.776 -26.627 1.00 54.94 98 LEU A O 1
ATOM 710 N N . LEU A 1 99 ? 2.055 8.213 -25.709 1.00 56.25 99 LEU A N 1
ATOM 711 C CA . LEU A 1 99 ? 2.127 6.782 -26.008 1.00 56.25 99 LEU A CA 1
ATOM 712 C C . LEU A 1 99 ? 1.007 6.346 -26.951 1.00 56.25 99 LEU A C 1
ATOM 714 O O . LEU A 1 99 ? 0.582 5.204 -26.861 1.00 56.25 99 LEU A O 1
ATOM 718 N N . LYS A 1 100 ? 0.523 7.248 -27.825 1.00 51.78 100 LYS A N 1
ATOM 719 C CA . LYS A 1 100 ? -0.531 6.973 -28.821 1.00 51.78 100 LYS A CA 1
ATOM 720 C C . LYS A 1 100 ? -0.410 5.526 -29.322 1.00 51.78 100 LYS A C 1
ATOM 722 O O . LYS A 1 100 ? 0.646 5.158 -29.823 1.00 51.78 100 LYS A O 1
ATOM 727 N N . ASP A 1 101 ? -1.471 4.748 -29.105 1.00 53.22 101 ASP A N 1
ATOM 728 C CA . ASP A 1 101 ? -1.613 3.299 -29.360 1.00 53.22 101 ASP A CA 1
ATOM 729 C C . ASP A 1 101 ? -1.268 2.337 -28.196 1.00 53.22 101 ASP A C 1
ATOM 731 O O . ASP A 1 101 ? -1.525 1.140 -28.307 1.00 53.22 101 ASP A O 1
ATOM 735 N N . TYR A 1 102 ? -0.805 2.835 -27.045 1.00 56.75 102 TYR A N 1
ATOM 736 C CA . TYR A 1 102 ? -0.618 2.073 -25.802 1.00 56.75 102 TYR A CA 1
ATOM 737 C C . TYR A 1 102 ? -1.435 2.688 -24.663 1.00 56.75 102 TYR A C 1
ATOM 739 O O . TYR A 1 102 ? -1.085 3.737 -24.126 1.00 56.75 102 TYR A O 1
ATOM 747 N N . GLY A 1 103 ? -2.509 2.008 -24.260 1.00 64.88 103 GLY A N 1
ATOM 748 C CA . GLY A 1 103 ? -3.201 2.323 -23.013 1.00 64.88 103 GLY A CA 1
ATOM 749 C C . GLY A 1 103 ? -2.513 1.646 -21.826 1.00 64.88 103 GLY A C 1
ATOM 750 O O . GLY A 1 103 ? -2.016 0.524 -21.939 1.00 64.88 103 GLY A O 1
ATOM 751 N N . LEU A 1 104 ? -2.496 2.316 -20.676 1.00 77.38 104 LEU A N 1
ATOM 752 C CA . LEU A 1 104 ? -2.202 1.653 -19.410 1.00 77.38 104 LEU A CA 1
ATOM 753 C C . LEU A 1 104 ? -3.477 0.955 -18.947 1.00 77.38 104 LEU A C 1
ATOM 755 O O . LEU A 1 104 ? -4.511 1.597 -18.786 1.00 77.38 104 LEU A O 1
ATOM 759 N N . SER A 1 105 ? -3.413 -0.357 -18.738 1.00 85.75 105 SER A N 1
ATOM 760 C CA . SER A 1 105 ? -4.557 -1.098 -18.219 1.00 85.75 105 SER A CA 1
ATOM 761 C C . SER A 1 105 ? -4.903 -0.616 -16.813 1.00 85.75 105 SER A C 1
ATOM 763 O O . SER A 1 105 ? -3.992 -0.396 -16.006 1.00 85.75 105 SER A O 1
ATOM 765 N N . ALA A 1 106 ? -6.196 -0.568 -16.475 1.00 86.12 106 ALA A N 1
ATOM 766 C CA . ALA A 1 106 ? -6.690 -0.332 -15.116 1.00 86.12 106 ALA A CA 1
ATOM 767 C C . ALA A 1 106 ? -6.137 -1.332 -14.086 1.00 86.12 106 ALA A C 1
ATOM 769 O O . ALA A 1 106 ? -6.195 -1.084 -12.886 1.00 86.12 106 ALA A O 1
ATOM 770 N N . GLN A 1 107 ? -5.571 -2.453 -14.536 1.00 90.69 107 GLN A N 1
ATOM 771 C CA . GLN A 1 107 ? -4.864 -3.399 -13.675 1.00 90.69 107 GLN A CA 1
ATOM 772 C C . GLN A 1 107 ? -3.528 -2.854 -13.153 1.00 90.69 107 GLN A C 1
ATOM 774 O O . GLN A 1 107 ? -3.044 -3.324 -12.125 1.00 90.69 107 GLN A O 1
ATOM 779 N N . SER A 1 108 ? -2.914 -1.886 -13.840 1.00 89.38 108 SER A N 1
ATOM 780 C CA . SER A 1 108 ? -1.615 -1.331 -13.455 1.00 89.38 108 SER A CA 1
ATOM 781 C C . SER A 1 108 ? -1.666 -0.781 -12.032 1.00 89.38 108 SER A C 1
ATOM 783 O O . SER A 1 108 ? -2.640 -0.132 -11.645 1.00 89.38 108 SER A O 1
ATOM 785 N N . PHE A 1 109 ? -0.624 -1.048 -11.244 1.00 92.50 109 PHE A N 1
ATOM 786 C CA . PHE A 1 109 ? -0.510 -0.639 -9.836 1.00 92.50 109 PHE A CA 1
ATOM 787 C C . PHE A 1 109 ? -1.600 -1.195 -8.894 1.00 92.50 109 PHE A C 1
ATOM 789 O O . PHE A 1 109 ? -1.619 -0.842 -7.713 1.00 92.50 109 PHE A O 1
ATOM 796 N N . HIS A 1 110 ? -2.469 -2.094 -9.371 1.00 95.56 110 HIS A N 1
ATOM 797 C CA . HIS A 1 110 ? -3.488 -2.766 -8.565 1.00 95.56 110 HIS A CA 1
ATOM 798 C C . HIS A 1 110 ? -3.045 -4.175 -8.139 1.00 95.56 110 HIS A C 1
ATOM 800 O O . HIS A 1 110 ? -2.097 -4.740 -8.694 1.00 95.56 110 HIS A O 1
ATOM 806 N N . PRO A 1 111 ? -3.684 -4.771 -7.118 1.00 96.56 111 PRO A N 1
ATOM 807 C CA . PRO A 1 111 ? -3.305 -6.092 -6.629 1.00 96.56 111 PRO A CA 1
ATOM 808 C C . PRO A 1 111 ? -3.572 -7.184 -7.666 1.00 96.56 111 PRO A C 1
ATOM 810 O O . PRO A 1 111 ? -4.632 -7.218 -8.285 1.00 96.56 111 PRO A O 1
ATOM 813 N N . LYS A 1 112 ? -2.646 -8.141 -7.773 1.00 96.88 112 LYS A N 1
ATOM 814 C CA . LYS A 1 112 ? -2.915 -9.433 -8.421 1.00 96.88 112 LYS A CA 1
ATOM 815 C C . LYS A 1 112 ? -3.852 -10.263 -7.540 1.00 96.88 112 LYS A C 1
ATOM 817 O O . LYS A 1 112 ? -4.065 -9.931 -6.374 1.00 96.88 112 LYS A O 1
ATOM 822 N N . ILE A 1 113 ? -4.302 -11.423 -8.025 1.00 97.62 113 ILE A N 1
ATOM 823 C CA . ILE A 1 113 ? -5.077 -12.389 -7.216 1.00 97.62 113 ILE A CA 1
ATOM 824 C C . ILE A 1 113 ? -4.362 -12.710 -5.889 1.00 97.62 113 ILE A C 1
ATOM 826 O O . ILE A 1 113 ? -4.978 -12.679 -4.825 1.00 97.62 113 ILE A O 1
ATOM 830 N N . ALA A 1 114 ? -3.045 -12.938 -5.930 1.00 97.31 114 ALA A N 1
ATOM 831 C CA . ALA A 1 114 ? -2.247 -13.161 -4.724 1.00 97.31 114 ALA A CA 1
ATOM 832 C C . ALA A 1 114 ? -2.266 -11.947 -3.774 1.00 97.31 114 ALA A C 1
ATOM 834 O O . ALA A 1 114 ? -2.435 -12.113 -2.568 1.00 97.31 114 ALA A O 1
ATOM 835 N N . GLY A 1 115 ? -2.169 -10.724 -4.306 1.00 97.94 115 GLY A N 1
ATOM 836 C CA . GLY A 1 115 ? -2.267 -9.494 -3.518 1.00 97.94 115 GLY A CA 1
ATOM 837 C C . GLY A 1 115 ? -3.650 -9.295 -2.902 1.00 97.94 115 GLY A C 1
ATOM 838 O O . GLY A 1 115 ? -3.752 -8.926 -1.734 1.00 97.94 115 GLY A O 1
ATOM 839 N N . ALA A 1 116 ? -4.720 -9.612 -3.633 1.00 98.19 116 ALA A N 1
ATOM 840 C CA . ALA A 1 116 ? -6.079 -9.589 -3.097 1.00 98.19 116 ALA A CA 1
ATOM 841 C C . ALA A 1 116 ? -6.220 -10.525 -1.883 1.00 98.19 116 ALA A C 1
ATOM 843 O O . ALA A 1 116 ? -6.839 -10.147 -0.886 1.00 98.19 116 ALA A O 1
ATOM 844 N N . ARG A 1 117 ? -5.572 -11.700 -1.902 1.00 98.44 117 ARG A N 1
ATOM 845 C CA . ARG A 1 117 ? -5.541 -12.585 -0.729 1.00 98.44 117 ARG A CA 1
ATOM 846 C C . ARG A 1 117 ? -4.761 -11.987 0.446 1.00 98.44 117 ARG A C 1
ATOM 848 O O . ARG A 1 117 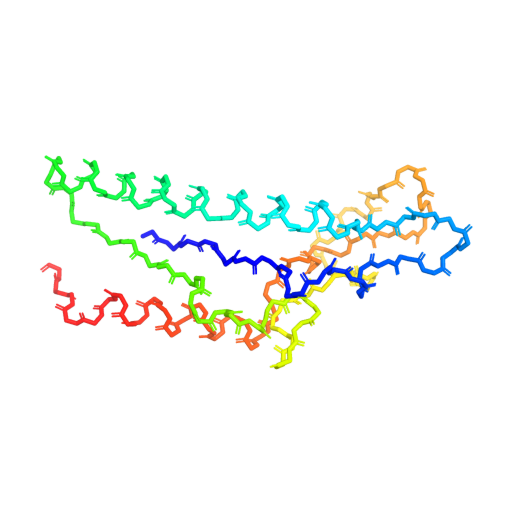? -5.210 -12.126 1.578 1.00 98.44 117 ARG A O 1
ATOM 855 N N . LEU A 1 118 ? -3.657 -11.271 0.210 1.00 98.50 118 LEU A N 1
ATOM 856 C CA . LEU A 1 118 ? -2.940 -10.567 1.287 1.00 98.50 118 LEU A CA 1
ATOM 857 C C . LEU A 1 118 ? -3.821 -9.502 1.959 1.00 98.50 118 LEU A C 1
ATOM 859 O O . LEU A 1 118 ? -3.806 -9.384 3.183 1.00 98.50 118 LEU A O 1
ATOM 863 N N . TYR A 1 119 ? -4.617 -8.758 1.187 1.00 98.44 119 TYR A N 1
ATOM 864 C CA . TYR A 1 119 ? -5.608 -7.835 1.749 1.00 98.44 119 TYR A CA 1
ATOM 865 C C . TYR A 1 119 ? -6.689 -8.558 2.553 1.00 98.44 119 TYR A C 1
ATOM 867 O O . TYR A 1 119 ? -7.034 -8.099 3.642 1.00 98.44 119 TYR A O 1
ATOM 875 N N . ALA A 1 120 ? -7.203 -9.680 2.040 1.00 98.25 120 ALA A N 1
ATOM 876 C CA . ALA A 1 120 ? -8.190 -10.492 2.745 1.00 98.25 120 ALA A CA 1
ATOM 877 C C . ALA A 1 120 ? -7.649 -10.985 4.096 1.00 98.25 120 ALA A C 1
ATOM 879 O O . ALA A 1 120 ? -8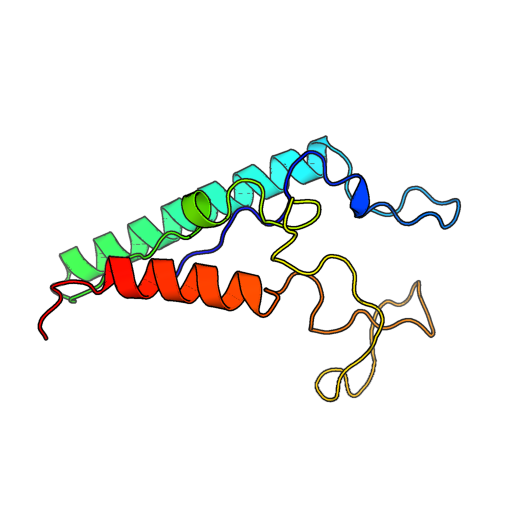.301 -10.771 5.112 1.00 98.25 120 ALA A O 1
ATOM 880 N N . ASP A 1 121 ? -6.422 -11.519 4.137 1.00 98.38 121 ASP A N 1
ATOM 881 C CA . ASP A 1 121 ? -5.759 -11.934 5.382 1.00 98.38 121 ASP A CA 1
ATOM 882 C C . ASP A 1 121 ? -5.678 -10.786 6.406 1.00 98.38 121 ASP A C 1
ATOM 884 O O . ASP A 1 121 ? -5.920 -10.979 7.597 1.00 98.38 121 ASP A O 1
ATOM 888 N N . VAL A 1 122 ? -5.312 -9.581 5.954 1.00 98.25 122 VAL A N 1
ATOM 889 C CA . VAL A 1 122 ? -5.179 -8.393 6.817 1.00 98.25 122 VAL A CA 1
ATOM 890 C C . VAL A 1 122 ? -6.538 -7.956 7.355 1.00 98.25 122 VAL A C 1
ATOM 892 O O . VAL A 1 122 ? -6.650 -7.582 8.527 1.00 98.25 122 VAL A O 1
ATOM 895 N N . LEU A 1 123 ? -7.574 -8.010 6.515 1.00 97.12 123 LEU A N 1
ATOM 896 C CA . LEU A 1 123 ? -8.936 -7.703 6.925 1.00 97.12 123 LEU A CA 1
ATOM 897 C C . LEU A 1 123 ? -9.422 -8.725 7.952 1.00 97.12 123 LEU A C 1
ATOM 899 O O . LEU A 1 123 ? -9.779 -8.331 9.055 1.00 97.12 123 LEU A O 1
ATOM 903 N N . GLU A 1 124 ? -9.373 -10.015 7.628 1.00 96.88 124 GLU A N 1
ATOM 904 C CA . GLU A 1 124 ? -9.797 -11.113 8.504 1.00 96.88 124 GLU A CA 1
ATOM 905 C C . GLU A 1 124 ? -9.100 -11.036 9.872 1.00 96.88 124 GLU A C 1
ATOM 907 O O . GLU A 1 124 ? -9.765 -11.082 10.907 1.00 96.88 124 GLU A O 1
ATOM 912 N N . ALA A 1 125 ? -7.784 -10.800 9.897 1.00 96.25 125 ALA A N 1
ATOM 913 C CA . ALA A 1 125 ? -7.038 -10.612 11.140 1.00 96.25 125 ALA A CA 1
ATOM 914 C C . ALA A 1 125 ? -7.514 -9.387 11.943 1.00 96.25 125 ALA A C 1
ATOM 916 O O . ALA A 1 125 ? -7.592 -9.442 13.170 1.00 96.25 125 ALA A O 1
ATOM 917 N N . SER A 1 126 ? -7.866 -8.291 11.266 1.00 94.94 126 SER A N 1
ATOM 918 C CA . SER A 1 126 ? -8.375 -7.074 11.914 1.00 94.94 126 SER A CA 1
ATOM 919 C C . SER A 1 126 ? -9.800 -7.249 12.452 1.00 94.94 126 SER A C 1
ATOM 921 O O . SER A 1 126 ? -10.155 -6.665 13.480 1.00 94.94 126 SER A O 1
ATOM 923 N N . LEU A 1 127 ? -10.623 -8.054 11.776 1.00 93.88 127 LEU A N 1
ATOM 924 C CA . LEU A 1 127 ? -11.996 -8.364 12.179 1.00 93.88 127 LEU A CA 1
ATOM 925 C C . LEU A 1 127 ? -12.071 -9.501 13.209 1.00 93.88 127 LEU A C 1
ATOM 927 O O . LEU A 1 127 ? -13.116 -9.676 13.826 1.00 93.88 127 LEU A O 1
ATOM 931 N N . ASN A 1 128 ? -10.995 -10.261 13.429 1.00 93.69 128 ASN A N 1
ATOM 932 C CA . ASN A 1 128 ? -11.013 -11.383 14.363 1.00 93.69 128 ASN A CA 1
ATOM 933 C C . ASN A 1 128 ? -11.462 -10.947 15.772 1.00 93.69 128 ASN A C 1
ATOM 935 O O . ASN A 1 128 ? -10.968 -9.956 16.321 1.00 93.69 128 ASN A O 1
ATOM 939 N N . GLY A 1 129 ? -12.422 -11.681 16.341 1.00 86.50 129 GLY A N 1
ATOM 940 C CA . GLY A 1 129 ? -13.035 -11.374 17.637 1.00 86.50 129 GLY A CA 1
ATOM 941 C C . GLY A 1 129 ? -13.864 -10.084 17.673 1.00 86.50 129 GLY A C 1
ATOM 942 O O . GLY A 1 129 ? -14.199 -9.617 18.758 1.00 86.50 129 GLY A O 1
ATOM 943 N N . TRP A 1 130 ? -14.174 -9.479 16.521 1.00 90.38 130 TRP A N 1
ATOM 944 C CA . TRP A 1 130 ? -15.046 -8.311 16.451 1.00 90.38 130 TRP A CA 1
ATOM 945 C C . TRP A 1 130 ? -16.507 -8.764 16.412 1.00 90.38 130 TRP A C 1
ATOM 947 O O . TRP A 1 130 ? -16.959 -9.335 15.421 1.00 90.38 130 TRP A O 1
ATOM 957 N N . ALA A 1 131 ? -17.217 -8.551 17.517 1.00 76.38 131 ALA A N 1
ATOM 958 C CA . ALA A 1 131 ? -18.660 -8.731 17.592 1.00 76.38 131 ALA A CA 1
ATOM 959 C C . ALA A 1 131 ? -19.357 -7.382 17.323 1.00 76.38 131 ALA A C 1
ATOM 961 O O . ALA A 1 131 ? -18.818 -6.363 17.763 1.00 76.38 131 ALA A O 1
ATOM 962 N N . PRO A 1 132 ? -20.488 -7.376 16.594 1.00 58.16 132 PRO A N 1
ATOM 963 C CA . PRO A 1 132 ? -21.302 -6.181 16.378 1.00 58.16 132 PRO A CA 1
ATOM 964 C C . PRO A 1 132 ? -21.989 -5.686 17.657 1.00 58.16 132 PRO A C 1
ATOM 966 O O . PRO A 1 132 ? -22.187 -6.503 18.588 1.00 58.16 132 PRO A O 1
#